Protein AF-A0A2E1Q7J8-F1 (afdb_monomer)

Nearest PDB structures (foldseek):
  1xmp-assembly1_G  TM=9.597E-01  e=1.529E-04  Bacillus anthracis
  3lp6-assembly1_C  TM=9.360E-01  e=2.457E-04  Mycobacterium tuberculosis
  4z7j-assembly1_A  TM=9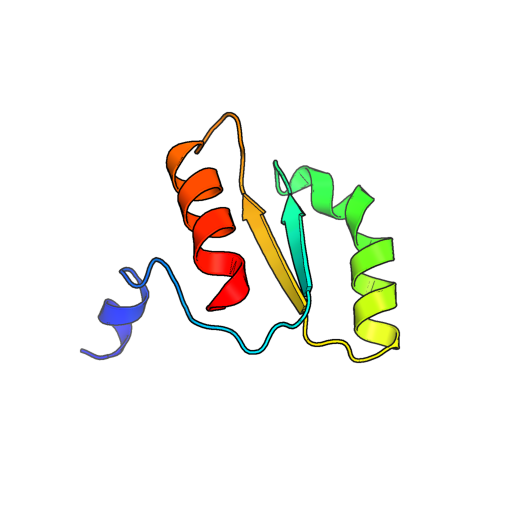.807E-01  e=6.792E-04  Acetobacter aceti 1023
  5clg-assembly1_A  TM=9.802E-01  e=1.338E-03  Acetobacter aceti 1023
  4zmb-assembly1_B  TM=9.852E-01  e=1.338E-03  Acetobacter aceti 1023

Mean predicted aligned error: 7.27 Å

Foldseek 3Di:
DVVVVVVPDLDDQFPAPEEAEAQDPVCCVVCVVVVVVCVVVPGRYHYYYQHCPPCVVSNVVCVVCVVVD

Solvent-accessible surface area (backbone atoms only — not comparable to full-atom values): 4284 Å² total; per-residue (Å²): 120,80,82,66,60,73,84,73,57,96,72,77,69,54,82,41,81,43,77,52,70,29,68,43,80,79,48,46,76,77,48,42,66,59,55,51,52,37,54,75,72,67,48,46,65,44,76,49,77,48,20,66,87,85,37,44,69,56,35,52,52,52,61,75,41,53,89,78,44

Secondary structure (DSSP, 8-state):
-TTSGGGG-S------SEEEEESSGGGHHHHHHHHHHHHHTT--EEEEE--TTT-HHHHHHHHHTTTT-

Radius of gyration: 13.48 Å; Cα contacts (8 Å, |Δi|>4): 60; chains: 1; bounding box: 25×37×30 Å

Sequence (69 aa):
MEKILLALNPLKKTKAKVAVIMGSSSDLTTLQPAIDILKKFK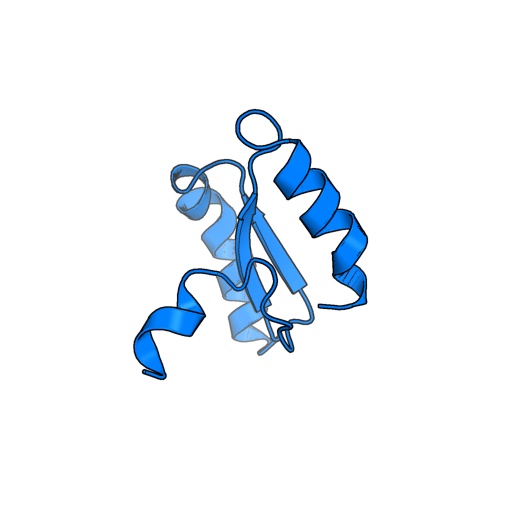VPTEVEVVSAHRSPEFMQDYAKKAEDR

pLDDT: mean 85.77, std 20.37, range [37.59, 98.62]

Structure (mmCIF, N/CA/C/O backbone):
data_AF-A0A2E1Q7J8-F1
#
_entry.id   AF-A0A2E1Q7J8-F1
#
loop_
_atom_site.group_PDB
_atom_site.id
_atom_site.type_symbol
_atom_site.label_atom_id
_atom_site.label_alt_id
_atom_site.label_comp_id
_atom_site.label_asym_id
_atom_site.label_entity_id
_atom_site.label_seq_id
_atom_site.pdbx_PDB_ins_code
_atom_site.Cartn_x
_atom_site.Cartn_y
_atom_site.Cartn_z
_atom_site.occupancy
_atom_site.B_iso_or_equiv
_atom_site.auth_seq_id
_atom_site.auth_comp_id
_atom_site.auth_asym_id
_atom_site.auth_atom_id
_atom_site.pdbx_PDB_model_num
ATOM 1 N N . MET A 1 1 ? -3.544 -32.193 -1.351 1.00 42.97 1 MET A N 1
ATOM 2 C CA . MET A 1 1 ? -3.658 -31.511 -2.661 1.00 42.97 1 MET A CA 1
ATOM 3 C C . MET A 1 1 ? -4.052 -30.038 -2.543 1.00 42.97 1 MET A C 1
ATOM 5 O O . MET A 1 1 ? -3.588 -29.255 -3.354 1.00 42.97 1 MET A O 1
ATOM 9 N N . GLU A 1 2 ? -4.788 -29.615 -1.510 1.00 46.88 2 GLU A N 1
ATOM 10 C CA . GLU A 1 2 ? -5.217 -28.208 -1.347 1.00 46.88 2 GLU A CA 1
ATOM 11 C C . GLU A 1 2 ? -4.097 -27.201 -1.011 1.00 46.88 2 GLU A C 1
ATOM 13 O O . GLU A 1 2 ? -4.230 -26.015 -1.290 1.00 46.88 2 GLU A O 1
ATOM 18 N N . LYS A 1 3 ? -2.954 -27.648 -0.468 1.00 44.41 3 LYS A N 1
ATOM 19 C CA . LYS A 1 3 ? -1.834 -26.756 -0.101 1.00 44.41 3 LYS A CA 1
ATOM 20 C C . LYS A 1 3 ? -0.932 -26.321 -1.266 1.00 44.41 3 LYS A C 1
ATOM 22 O O . LYS A 1 3 ? -0.122 -25.423 -1.076 1.00 44.41 3 LYS A O 1
ATOM 27 N N . ILE A 1 4 ? -1.070 -26.918 -2.454 1.00 39.34 4 ILE A N 1
ATOM 28 C CA . ILE A 1 4 ? -0.237 -26.595 -3.632 1.00 39.34 4 ILE A CA 1
ATOM 29 C C . ILE A 1 4 ? -0.893 -25.522 -4.521 1.00 39.34 4 ILE A C 1
ATOM 31 O O . ILE A 1 4 ? -0.203 -24.821 -5.253 1.00 39.34 4 ILE A O 1
ATOM 35 N N . LEU A 1 5 ? -2.207 -25.302 -4.395 1.00 37.59 5 LEU A N 1
ATOM 36 C CA . LEU A 1 5 ? -2.938 -24.347 -5.236 1.00 37.59 5 LEU A CA 1
ATOM 37 C C . LEU A 1 5 ? -2.758 -22.875 -4.807 1.00 37.59 5 LEU A C 1
ATOM 39 O O . LEU A 1 5 ? -3.033 -21.965 -5.584 1.00 37.59 5 LEU A O 1
ATOM 43 N N . LEU A 1 6 ? -2.252 -22.613 -3.596 1.00 39.19 6 LEU A N 1
ATOM 44 C CA . LEU A 1 6 ? -2.049 -21.243 -3.105 1.00 39.19 6 LEU A CA 1
ATOM 45 C C . LEU A 1 6 ? -0.821 -20.547 -3.727 1.00 39.19 6 LEU A C 1
ATOM 47 O O . LEU A 1 6 ? -0.719 -19.327 -3.656 1.00 39.19 6 LEU A O 1
ATOM 51 N N . ALA A 1 7 ? 0.084 -21.302 -4.357 1.00 38.72 7 ALA A N 1
ATOM 52 C CA . ALA A 1 7 ? 1.309 -20.784 -4.972 1.00 38.72 7 ALA A CA 1
ATOM 53 C C . ALA A 1 7 ? 1.128 -20.293 -6.426 1.00 38.72 7 ALA A C 1
ATOM 55 O O . ALA A 1 7 ? 2.098 -19.872 -7.047 1.00 38.72 7 ALA A O 1
ATOM 56 N N . LEU A 1 8 ? -0.095 -20.328 -6.974 1.00 39.38 8 LEU A N 1
ATOM 57 C CA . LEU A 1 8 ? -0.387 -19.939 -8.363 1.00 39.38 8 LEU A CA 1
ATOM 58 C C . LEU A 1 8 ? -1.605 -19.018 -8.508 1.00 39.38 8 LEU A C 1
ATOM 60 O O . LEU A 1 8 ? -2.155 -18.907 -9.599 1.00 39.38 8 LEU A O 1
ATOM 64 N N . ASN A 1 9 ? -2.044 -18.344 -7.442 1.00 42.84 9 ASN A N 1
ATOM 65 C CA . ASN A 1 9 ? -3.174 -17.423 -7.540 1.00 42.84 9 ASN A CA 1
ATOM 66 C C . ASN A 1 9 ? -2.666 -15.972 -7.535 1.00 42.84 9 ASN A C 1
ATOM 68 O O . ASN A 1 9 ? -2.611 -15.369 -6.462 1.00 42.84 9 ASN A O 1
ATOM 72 N N . PRO A 1 10 ? -2.276 -15.387 -8.688 1.00 45.03 10 PRO A N 1
ATOM 73 C CA . PRO A 1 10 ? -1.644 -14.067 -8.717 1.00 45.03 10 PRO A CA 1
ATOM 74 C C . PRO A 1 10 ? -2.556 -12.942 -8.205 1.00 45.03 10 PRO A C 1
ATOM 76 O O . PRO A 1 10 ? -2.103 -11.818 -8.020 1.00 45.03 10 PRO A O 1
ATOM 79 N N . LEU A 1 11 ? -3.850 -13.197 -7.989 1.00 53.00 11 LEU A N 1
ATOM 80 C CA . LEU A 1 11 ? -4.834 -12.161 -7.694 1.00 53.00 11 LEU A CA 1
ATOM 81 C C . LEU A 1 11 ? -5.893 -12.721 -6.743 1.00 53.00 11 LEU A C 1
ATOM 83 O O . LEU A 1 11 ? -6.981 -13.139 -7.140 1.00 53.00 11 LEU A O 1
ATOM 87 N N . LYS A 1 12 ? -5.563 -12.781 -5.455 1.00 57.47 12 LYS A N 1
ATOM 88 C CA . LYS A 1 12 ? -6.567 -13.050 -4.427 1.00 57.47 12 LYS A CA 1
ATOM 89 C C . LYS A 1 12 ? -7.472 -11.818 -4.332 1.00 57.47 12 LYS A C 1
ATOM 91 O O . LYS A 1 12 ? -7.010 -10.769 -3.902 1.00 57.47 12 LYS A O 1
ATOM 96 N N . LYS A 1 13 ? -8.735 -11.950 -4.750 1.00 58.97 13 LYS A N 1
ATOM 97 C CA . LYS A 1 13 ? -9.788 -10.951 -4.503 1.00 58.97 13 LYS A CA 1
ATOM 98 C C . LYS A 1 13 ? -9.830 -10.669 -3.000 1.00 58.97 13 LYS A C 1
ATOM 100 O O . LYS A 1 13 ? -9.894 -11.629 -2.218 1.00 58.97 13 LYS A O 1
ATOM 105 N N . THR A 1 14 ? -9.726 -9.410 -2.589 1.00 70.62 14 THR A N 1
ATOM 106 C CA . THR A 1 14 ? -9.776 -9.059 -1.170 1.00 70.62 14 THR A CA 1
ATOM 107 C C . THR A 1 14 ? -11.148 -8.458 -0.865 1.00 70.62 14 THR A C 1
ATOM 109 O O . THR A 1 14 ? -12.086 -8.546 -1.649 1.00 70.62 14 THR A O 1
ATOM 112 N N . LYS A 1 15 ? -11.373 -8.027 0.373 1.00 80.88 15 LYS A N 1
ATOM 113 C CA . LYS A 1 15 ? -12.493 -7.121 0.680 1.00 80.88 15 LYS A CA 1
ATOM 114 C C . LYS A 1 15 ? -11.937 -5.747 1.041 1.00 80.88 15 LYS A C 1
ATOM 116 O O . LYS A 1 15 ? -12.598 -4.991 1.758 1.00 80.88 15 LYS A O 1
ATOM 121 N N . ALA A 1 16 ? -10.684 -5.483 0.663 1.00 91.38 16 ALA A N 1
ATOM 122 C CA . ALA A 1 16 ? -10.017 -4.249 1.009 1.00 91.38 16 ALA A CA 1
ATOM 123 C C . ALA A 1 16 ? -10.739 -3.092 0.318 1.00 91.38 16 ALA A C 1
ATOM 125 O O . ALA A 1 16 ? -11.211 -3.196 -0.806 1.00 91.38 16 ALA A O 1
ATOM 126 N N . LYS A 1 17 ? -10.877 -1.984 1.035 1.00 94.50 17 LYS A N 1
ATOM 127 C CA . LYS A 1 17 ? -11.356 -0.715 0.489 1.00 94.50 17 LYS A CA 1
ATOM 128 C C . LYS A 1 17 ? -10.203 0.208 0.126 1.00 94.50 17 LYS A C 1
ATOM 130 O O . LYS A 1 17 ? -10.404 1.152 -0.626 1.00 94.50 17 LYS A O 1
ATOM 135 N N . VAL A 1 18 ? -9.016 -0.063 0.667 1.00 96.75 18 VAL A N 1
ATOM 136 C CA . VAL A 1 18 ? -7.787 0.679 0.398 1.00 96.75 18 VAL A CA 1
ATOM 137 C C . VAL A 1 18 ? -6.645 -0.309 0.187 1.00 96.75 18 VAL A C 1
ATOM 139 O O . VAL A 1 18 ? -6.462 -1.229 0.983 1.00 96.75 18 VAL A O 1
ATOM 142 N N . ALA A 1 19 ? -5.859 -0.085 -0.861 1.00 96.38 19 ALA A N 1
ATOM 143 C CA . ALA A 1 19 ? -4.585 -0.749 -1.086 1.00 96.38 19 ALA A CA 1
ATOM 144 C C . ALA A 1 19 ? -3.440 0.229 -0.794 1.00 96.38 19 ALA A C 1
ATOM 146 O O . ALA A 1 19 ? -3.343 1.283 -1.423 1.00 96.38 19 ALA A O 1
ATOM 147 N N . VAL A 1 20 ? -2.571 -0.112 0.157 1.00 97.50 20 VAL A N 1
ATOM 148 C CA . VAL A 1 20 ? -1.327 0.619 0.426 1.00 97.50 20 VAL A CA 1
ATOM 149 C C . VAL A 1 20 ? -0.194 -0.123 -0.268 1.00 97.50 20 VAL A C 1
ATOM 151 O O . VAL A 1 20 ? 0.280 -1.151 0.215 1.00 97.50 20 VAL A O 1
ATOM 154 N N . ILE A 1 21 ? 0.228 0.391 -1.419 1.00 97.12 21 ILE A N 1
ATOM 155 C CA . ILE A 1 21 ? 1.301 -0.215 -2.208 1.00 97.12 21 ILE A CA 1
ATOM 156 C C . ILE A 1 21 ? 2.634 0.488 -1.975 1.00 97.12 21 ILE A C 1
ATOM 158 O O . ILE A 1 21 ? 2.681 1.698 -1.750 1.00 97.12 21 ILE A O 1
ATOM 162 N N . MET A 1 22 ? 3.724 -0.268 -2.062 1.00 98.31 22 MET A N 1
ATOM 163 C CA . MET A 1 22 ? 5.076 0.266 -1.903 1.00 98.31 22 MET A CA 1
ATOM 164 C C . MET A 1 22 ? 6.066 -0.323 -2.898 1.00 98.31 22 MET A C 1
ATOM 166 O O . MET A 1 22 ? 5.925 -1.465 -3.331 1.00 98.31 22 MET A O 1
ATOM 170 N N . GLY A 1 23 ? 7.093 0.447 -3.255 1.00 97.38 23 GLY A N 1
ATOM 171 C CA . GLY A 1 23 ? 8.091 0.020 -4.229 1.00 97.38 23 GLY A CA 1
ATOM 172 C C . GLY A 1 23 ? 9.075 -0.999 -3.661 1.00 97.38 23 GLY A C 1
ATOM 173 O O . GLY A 1 23 ? 9.645 -1.776 -4.428 1.00 97.38 23 GLY A O 1
ATOM 174 N N . SER A 1 24 ? 9.287 -1.004 -2.346 1.00 97.25 24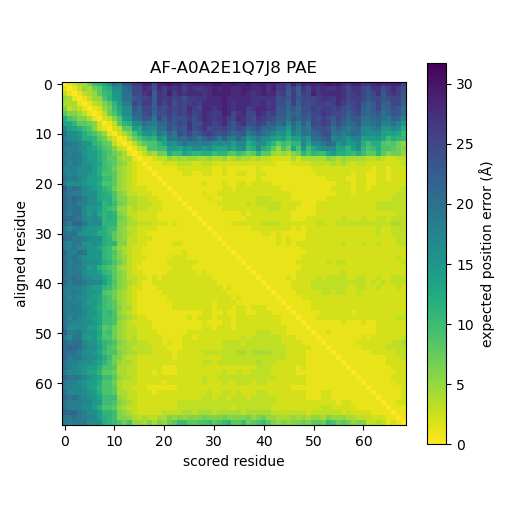 SER A N 1
ATOM 175 C CA . SER A 1 24 ? 10.185 -1.886 -1.599 1.00 97.25 24 SER A CA 1
ATOM 176 C C . SER A 1 24 ? 9.650 -2.124 -0.186 1.00 97.25 24 SER A C 1
ATOM 178 O O . SER A 1 24 ? 9.025 -1.245 0.396 1.00 97.25 24 SER A O 1
ATOM 180 N N . SER A 1 25 ? 9.956 -3.275 0.420 1.00 95.56 25 SER A N 1
ATOM 181 C CA . SER A 1 25 ? 9.618 -3.535 1.829 1.00 95.56 25 SER A CA 1
ATOM 182 C C . SER A 1 25 ? 10.304 -2.566 2.800 1.00 95.56 25 SER A C 1
ATOM 184 O O . SER A 1 25 ? 9.795 -2.334 3.893 1.00 95.56 25 SER A O 1
ATOM 186 N N . SER A 1 26 ? 11.427 -1.958 2.398 1.00 97.25 26 SER A N 1
ATOM 187 C CA . SER A 1 26 ? 12.094 -0.894 3.163 1.00 97.25 26 SER A CA 1
ATOM 188 C C . SER A 1 26 ? 11.204 0.335 3.376 1.00 97.25 26 SER A C 1
ATOM 190 O O . SER A 1 26 ? 11.335 1.015 4.395 1.00 97.25 26 SER A O 1
ATOM 192 N N . ASP A 1 27 ? 10.273 0.591 2.454 1.00 98.06 27 ASP A N 1
ATOM 193 C CA . ASP A 1 27 ? 9.389 1.760 2.479 1.00 98.06 27 ASP A CA 1
ATOM 194 C C . ASP A 1 27 ? 8.284 1.621 3.542 1.00 98.06 27 ASP A C 1
ATOM 196 O O . ASP A 1 27 ? 7.630 2.603 3.898 1.00 98.06 27 ASP A O 1
ATOM 200 N N . LEU A 1 28 ? 8.084 0.414 4.092 1.00 97.06 28 LEU A N 1
ATOM 201 C CA . LEU A 1 28 ? 7.059 0.141 5.101 1.00 97.06 28 LEU A CA 1
ATOM 202 C C . LEU A 1 28 ? 7.200 1.060 6.316 1.00 97.06 28 LEU A C 1
ATOM 204 O O . LEU A 1 28 ? 6.198 1.536 6.838 1.00 97.06 28 LEU A O 1
ATOM 208 N N . THR A 1 29 ? 8.431 1.352 6.740 1.00 97.12 29 THR A N 1
ATOM 209 C CA . THR A 1 29 ? 8.677 2.244 7.884 1.00 97.12 29 THR A CA 1
ATOM 210 C C . THR A 1 29 ? 8.122 3.652 7.648 1.00 97.12 29 THR A C 1
ATOM 212 O O . THR A 1 29 ? 7.566 4.253 8.565 1.00 97.12 29 THR A O 1
ATOM 215 N N . THR A 1 30 ? 8.192 4.153 6.412 1.00 98.44 30 THR A N 1
ATOM 216 C CA . THR A 1 30 ? 7.622 5.445 6.005 1.00 98.44 30 THR A CA 1
ATOM 217 C C . THR A 1 30 ? 6.099 5.395 5.885 1.00 98.44 30 THR A C 1
ATOM 219 O O . THR A 1 30 ? 5.427 6.368 6.221 1.00 98.44 30 THR A O 1
ATOM 222 N N . LEU A 1 31 ? 5.538 4.274 5.425 1.00 98.19 31 LEU A N 1
ATOM 223 C CA . LEU A 1 31 ? 4.097 4.126 5.183 1.00 98.19 31 LEU A CA 1
ATOM 224 C C . LEU A 1 31 ? 3.298 3.667 6.413 1.00 98.19 31 LEU A C 1
ATOM 226 O O . LEU A 1 31 ? 2.073 3.813 6.430 1.00 98.19 31 LEU A O 1
ATOM 230 N N . GLN A 1 32 ? 3.964 3.155 7.452 1.00 98.00 32 GLN A N 1
ATOM 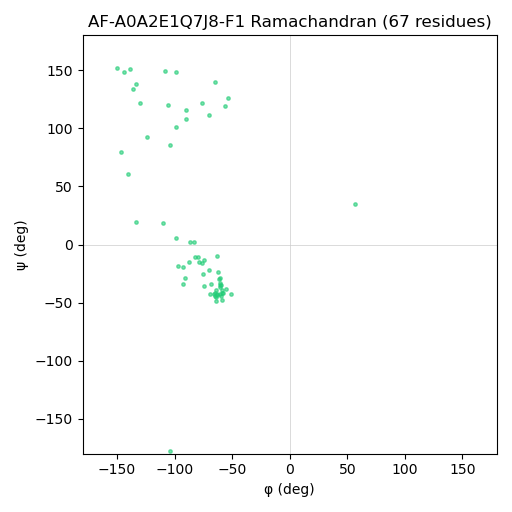231 C CA . GLN A 1 32 ? 3.330 2.634 8.666 1.00 98.00 32 GLN A CA 1
ATOM 232 C C . GLN A 1 32 ? 2.320 3.606 9.306 1.00 98.00 32 GLN A C 1
ATOM 234 O O . GLN A 1 32 ? 1.218 3.156 9.622 1.00 98.00 32 GLN A O 1
ATOM 239 N N . PRO A 1 33 ? 2.586 4.925 9.418 1.00 98.62 33 PRO A N 1
ATOM 240 C CA . PRO A 1 33 ? 1.608 5.854 9.984 1.00 98.62 33 PRO A CA 1
ATOM 241 C C . PRO A 1 33 ? 0.278 5.893 9.215 1.00 98.62 33 PRO A C 1
ATOM 243 O O . PRO A 1 33 ? -0.783 6.011 9.825 1.00 98.62 33 PRO A O 1
ATOM 246 N N . ALA A 1 34 ? 0.301 5.750 7.884 1.00 98.38 34 ALA A N 1
ATOM 247 C CA . ALA A 1 34 ? -0.920 5.695 7.079 1.00 98.38 34 ALA A CA 1
ATOM 248 C C . ALA A 1 34 ? -1.702 4.395 7.335 1.00 98.38 34 ALA A C 1
ATOM 250 O O . ALA A 1 34 ? -2.921 4.427 7.520 1.00 98.38 34 ALA A O 1
ATOM 251 N N . ILE A 1 35 ? -0.995 3.262 7.414 1.00 98.19 35 ILE A N 1
ATOM 252 C CA . ILE A 1 35 ? -1.575 1.949 7.738 1.00 98.19 35 ILE A CA 1
ATOM 253 C C . ILE A 1 35 ? -2.224 1.979 9.130 1.00 98.19 35 ILE A C 1
ATOM 255 O O . ILE A 1 35 ? -3.343 1.490 9.307 1.00 98.19 35 ILE A O 1
ATOM 259 N N . ASP A 1 36 ? -1.567 2.602 10.109 1.00 98.38 36 ASP A N 1
ATOM 260 C CA . ASP A 1 36 ? -2.072 2.720 11.479 1.00 98.38 36 ASP A CA 1
ATOM 261 C C . ASP A 1 36 ? -3.357 3.551 11.552 1.00 98.38 36 ASP A C 1
ATOM 263 O O . ASP A 1 36 ? -4.294 3.187 12.271 1.00 98.38 36 ASP A O 1
ATOM 267 N N . ILE A 1 37 ? -3.449 4.631 10.770 1.00 98.62 37 ILE A N 1
ATOM 268 C CA . ILE A 1 37 ? -4.672 5.433 10.656 1.00 98.62 37 ILE A CA 1
ATOM 269 C C . ILE A 1 37 ? -5.810 4.607 10.050 1.00 98.62 37 ILE A C 1
ATOM 271 O O . ILE A 1 37 ? -6.895 4.550 10.633 1.00 98.62 37 ILE A O 1
ATOM 275 N N . LEU A 1 38 ? -5.572 3.908 8.938 1.00 98.19 38 LEU A N 1
ATOM 276 C CA . LEU A 1 38 ? -6.585 3.048 8.311 1.00 98.19 38 LEU A CA 1
ATOM 277 C C . LEU A 1 38 ? -7.078 1.961 9.279 1.00 98.19 38 LEU A C 1
ATOM 279 O O . LEU A 1 38 ? -8.285 1.738 9.414 1.00 98.19 38 LEU A O 1
ATOM 283 N N . LYS A 1 39 ? -6.157 1.355 10.038 1.00 96.50 39 LYS A N 1
ATOM 284 C CA . LYS A 1 39 ? -6.470 0.376 11.085 1.00 96.50 39 LYS A CA 1
ATOM 285 C C . LYS A 1 39 ? -7.293 0.985 12.222 1.00 96.50 39 LYS A C 1
ATOM 287 O O . LYS A 1 39 ? -8.270 0.369 12.650 1.00 96.50 39 LYS A O 1
ATOM 292 N N . LYS A 1 40 ? -6.948 2.189 12.695 1.00 98.44 40 LYS A N 1
ATOM 293 C CA . LYS A 1 40 ? -7.686 2.911 13.749 1.00 98.44 40 LYS A CA 1
ATOM 294 C C . LYS A 1 40 ? -9.146 3.146 13.358 1.00 98.44 40 LYS A C 1
ATOM 296 O O . LYS A 1 40 ? -10.036 2.954 14.184 1.00 98.44 40 LYS A O 1
ATOM 301 N N . PHE A 1 41 ? -9.391 3.507 12.101 1.00 98.25 41 PHE A N 1
ATOM 302 C CA . PHE A 1 41 ? -10.740 3.696 11.558 1.00 98.25 41 PHE A CA 1
ATOM 303 C C . PHE A 1 41 ? -11.413 2.394 11.101 1.00 98.25 41 PHE A C 1
ATOM 305 O O . PHE A 1 41 ? -12.545 2.431 10.624 1.00 98.25 41 PHE A O 1
ATOM 312 N N . LYS A 1 42 ? -10.756 1.239 11.282 1.00 97.00 42 LYS A N 1
ATOM 313 C CA . LYS A 1 42 ? -11.244 -0.087 10.872 1.00 97.00 42 LYS A CA 1
ATOM 314 C C . LYS A 1 42 ? -11.569 -0.167 9.374 1.00 97.00 42 LYS A C 1
ATOM 316 O O . LYS A 1 42 ? -12.491 -0.878 8.978 1.00 97.00 42 LYS A O 1
ATOM 321 N N . VAL A 1 43 ? -10.806 0.539 8.541 1.00 96.94 43 VAL A N 1
ATOM 322 C CA . VAL A 1 43 ? -10.925 0.461 7.082 1.00 96.94 43 VAL A CA 1
ATOM 323 C C . VAL A 1 43 ? -10.270 -0.842 6.609 1.00 96.94 43 VAL A C 1
ATOM 325 O O . VAL A 1 43 ? -9.079 -1.041 6.870 1.00 96.94 43 VAL A O 1
ATOM 328 N N . PRO A 1 44 ? -10.997 -1.743 5.918 1.00 95.06 44 PRO A N 1
ATOM 329 C CA . PRO A 1 44 ? -10.396 -2.931 5.320 1.00 95.06 44 PRO A CA 1
ATOM 330 C C . PRO A 1 44 ? -9.262 -2.518 4.382 1.00 95.06 44 PRO A C 1
ATOM 332 O O . PRO A 1 44 ? -9.494 -1.777 3.429 1.00 95.06 44 PRO A O 1
ATOM 335 N N . THR A 1 45 ? -8.044 -2.964 4.668 1.00 95.38 45 THR A N 1
ATOM 336 C CA . THR A 1 45 ? -6.837 -2.494 3.981 1.00 95.38 45 THR A CA 1
ATOM 337 C C . THR A 1 45 ? -5.974 -3.680 3.583 1.00 95.38 45 THR A C 1
ATOM 339 O O . THR A 1 45 ? -5.802 -4.606 4.378 1.00 95.38 45 THR A O 1
ATOM 342 N N . GLU A 1 46 ? -5.422 -3.639 2.376 1.00 95.12 46 GLU A N 1
ATOM 343 C CA . GLU A 1 46 ? -4.333 -4.517 1.948 1.00 95.12 46 GLU A CA 1
ATOM 344 C C . GLU A 1 46 ? -3.025 -3.729 1.836 1.00 95.12 46 GLU A C 1
ATOM 346 O O . GLU A 1 46 ? -3.035 -2.528 1.565 1.00 95.12 46 GLU A O 1
ATOM 351 N N . VAL A 1 47 ? -1.902 -4.399 2.089 1.00 95.62 47 VAL A N 1
ATOM 352 C CA . VAL A 1 47 ? -0.558 -3.815 2.027 1.00 95.62 47 VAL A CA 1
ATOM 353 C C . VAL A 1 47 ? 0.299 -4.738 1.173 1.00 95.62 47 VAL A C 1
ATOM 355 O O . VAL A 1 47 ? 0.407 -5.918 1.500 1.00 95.62 47 VAL A O 1
ATOM 358 N N . GLU A 1 48 ? 0.881 -4.223 0.091 1.00 95.38 48 GLU A N 1
ATOM 359 C CA . GLU A 1 48 ? 1.561 -5.048 -0.918 1.00 95.38 48 GLU A CA 1
ATOM 360 C C . GLU A 1 48 ? 2.802 -4.348 -1.495 1.00 95.38 48 GLU A C 1
ATOM 362 O O . GLU A 1 48 ? 2.843 -3.120 -1.625 1.00 95.38 48 GLU A O 1
ATOM 367 N N . VAL A 1 49 ? 3.825 -5.123 -1.872 1.00 96.88 49 VAL A N 1
ATOM 368 C CA . VAL A 1 49 ? 5.006 -4.582 -2.565 1.00 96.88 49 VAL A CA 1
ATOM 369 C C . VAL A 1 49 ? 4.765 -4.623 -4.075 1.00 96.88 49 VAL A C 1
ATOM 371 O O . VAL A 1 49 ? 4.807 -5.677 -4.705 1.00 96.88 49 VAL A O 1
ATOM 374 N N . VAL A 1 50 ? 4.556 -3.454 -4.675 1.00 97.00 50 VAL A N 1
ATOM 375 C CA . VAL A 1 50 ? 4.261 -3.267 -6.099 1.00 97.00 50 VAL A CA 1
ATOM 376 C C . VAL A 1 50 ? 5.303 -2.316 -6.694 1.00 97.00 50 VAL A C 1
ATOM 378 O O . VAL A 1 50 ? 5.177 -1.093 -6.636 1.00 97.00 50 VAL A O 1
ATOM 381 N N . SER A 1 51 ? 6.384 -2.873 -7.248 1.00 97.44 51 SER A 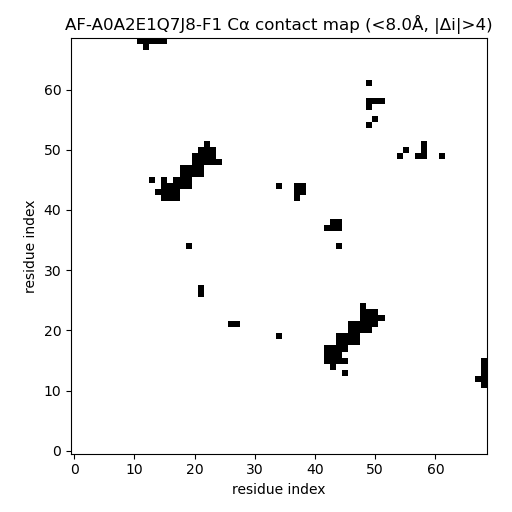N 1
ATOM 382 C CA . SER A 1 51 ? 7.510 -2.081 -7.752 1.00 97.44 51 SER A CA 1
ATOM 383 C C . SER A 1 51 ? 7.340 -1.704 -9.222 1.00 97.44 51 SER A C 1
ATOM 385 O O . SER A 1 51 ? 7.428 -2.559 -10.098 1.00 97.44 51 SER A O 1
ATOM 387 N N . ALA A 1 52 ? 7.216 -0.408 -9.508 1.00 97.38 52 ALA A N 1
ATOM 388 C CA . ALA A 1 52 ? 7.147 0.091 -10.883 1.00 97.38 52 ALA A CA 1
ATOM 389 C C . ALA A 1 52 ? 8.403 -0.237 -11.716 1.00 97.38 52 ALA A C 1
ATOM 391 O O . ALA A 1 52 ? 8.298 -0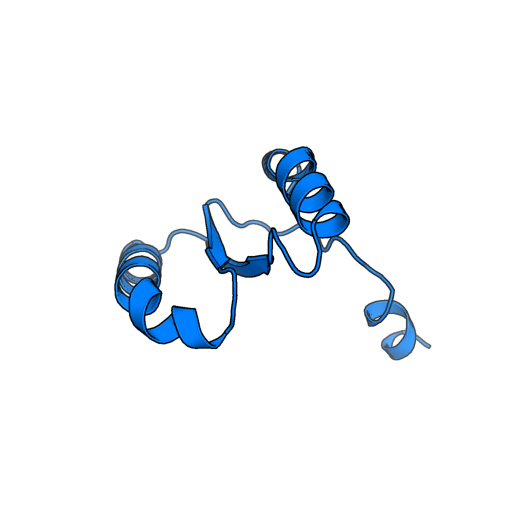.466 -12.915 1.00 97.38 52 ALA A O 1
ATOM 392 N N . HIS A 1 53 ? 9.589 -0.279 -11.095 1.00 97.94 53 HIS A N 1
ATOM 393 C CA . HIS A 1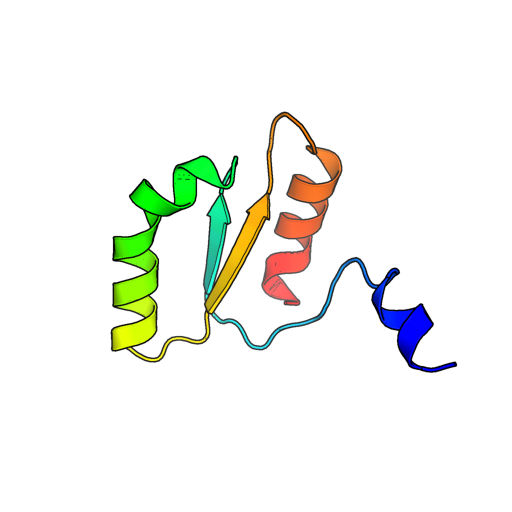 53 ? 10.854 -0.493 -11.812 1.00 97.94 53 HIS A CA 1
ATOM 394 C C . HIS A 1 53 ? 11.279 -1.961 -11.890 1.00 97.94 53 HIS A C 1
ATOM 396 O O . HIS A 1 53 ? 11.887 -2.360 -12.877 1.00 97.94 53 HIS A O 1
ATOM 402 N N . ARG A 1 54 ? 10.996 -2.768 -10.857 1.00 97.56 54 ARG A N 1
ATOM 403 C CA . ARG A 1 54 ? 11.412 -4.183 -10.834 1.00 97.56 54 ARG A CA 1
ATOM 404 C C . ARG A 1 54 ? 10.359 -5.122 -11.409 1.00 97.56 54 ARG A C 1
ATOM 406 O O . ARG A 1 54 ? 10.716 -6.171 -11.930 1.00 97.56 54 ARG A O 1
ATOM 413 N N . SER A 1 55 ? 9.082 -4.758 -11.313 1.00 95.62 55 SER A N 1
ATOM 414 C CA . SER A 1 55 ? 7.960 -5.568 -11.793 1.00 95.62 55 SER A CA 1
ATOM 415 C C . SER A 1 55 ? 6.871 -4.699 -12.454 1.00 95.62 55 SER A C 1
ATOM 417 O O . SER A 1 55 ? 5.722 -4.690 -12.005 1.00 95.62 55 SER A O 1
ATOM 419 N N . PRO A 1 56 ? 7.199 -3.972 -13.544 1.00 97.19 56 PRO A N 1
ATOM 420 C CA . PRO A 1 56 ? 6.276 -3.040 -14.202 1.00 97.19 56 PRO A CA 1
ATOM 421 C C . PRO A 1 56 ? 4.983 -3.702 -14.697 1.00 97.19 56 PRO A C 1
ATOM 423 O O . PRO A 1 56 ? 3.911 -3.120 -14.562 1.00 97.19 56 PRO A O 1
ATOM 426 N N . GLU A 1 57 ? 5.054 -4.925 -15.231 1.00 96.81 57 GLU A N 1
ATOM 427 C CA . GLU A 1 57 ? 3.867 -5.651 -15.707 1.00 96.81 57 GLU A CA 1
ATOM 428 C C . GLU A 1 57 ? 2.916 -6.005 -14.561 1.00 96.81 57 GLU A C 1
ATOM 430 O O . GLU A 1 57 ? 1.708 -5.806 -14.673 1.00 96.81 57 GLU A O 1
ATOM 435 N N . PHE A 1 58 ? 3.461 -6.453 -13.425 1.00 94.88 58 PHE A N 1
ATOM 436 C CA . PHE A 1 58 ? 2.672 -6.714 -12.223 1.00 94.88 58 PHE A CA 1
ATOM 437 C C . PHE A 1 58 ? 2.029 -5.433 -11.691 1.00 94.88 58 PHE A C 1
ATOM 439 O O . PHE A 1 58 ? 0.856 -5.446 -11.341 1.00 94.88 58 PHE A O 1
ATOM 446 N N . MET A 1 59 ? 2.765 -4.319 -11.671 1.00 96.38 59 MET A N 1
ATOM 447 C CA . MET A 1 59 ? 2.231 -3.022 -11.253 1.00 96.38 59 MET A CA 1
ATOM 448 C C . MET A 1 59 ? 1.058 -2.574 -12.132 1.00 96.38 59 MET A C 1
ATOM 450 O O . MET A 1 59 ? 0.018 -2.169 -11.608 1.00 96.38 59 MET A O 1
ATOM 454 N N . GLN A 1 60 ? 1.184 -2.716 -13.453 1.00 97.19 60 GLN A N 1
ATOM 455 C CA . GLN A 1 60 ? 0.097 -2.410 -14.381 1.00 97.19 60 GLN A CA 1
ATOM 456 C C . GLN A 1 60 ? -1.109 -3.333 -14.188 1.00 97.19 60 GLN A C 1
ATOM 458 O O . GLN A 1 60 ? -2.243 -2.854 -14.176 1.00 97.19 60 GLN A O 1
ATOM 463 N N . ASP A 1 61 ? -0.888 -4.642 -14.044 1.00 95.50 61 ASP A N 1
ATOM 464 C CA . ASP A 1 61 ? -1.969 -5.609 -13.832 1.00 95.50 61 ASP A CA 1
ATOM 465 C C . ASP A 1 61 ? -2.687 -5.375 -12.496 1.00 95.50 61 ASP A C 1
ATOM 467 O O . ASP A 1 61 ? -3.917 -5.382 -12.434 1.00 95.50 61 ASP A O 1
ATOM 471 N N . TYR A 1 62 ? -1.922 -5.088 -11.441 1.00 94.00 62 TYR A N 1
ATOM 472 C CA . TYR A 1 62 ? -2.437 -4.749 -10.120 1.00 94.00 62 TYR A CA 1
ATOM 473 C C . TYR A 1 62 ? -3.341 -3.513 -10.183 1.00 94.00 62 TYR A C 1
ATOM 475 O O . TYR A 1 62 ? -4.464 -3.558 -9.684 1.00 94.00 62 TYR A O 1
ATOM 483 N N . ALA A 1 63 ? -2.893 -2.445 -10.854 1.00 95.00 63 ALA A N 1
ATOM 484 C CA . ALA A 1 63 ? -3.666 -1.214 -11.010 1.00 95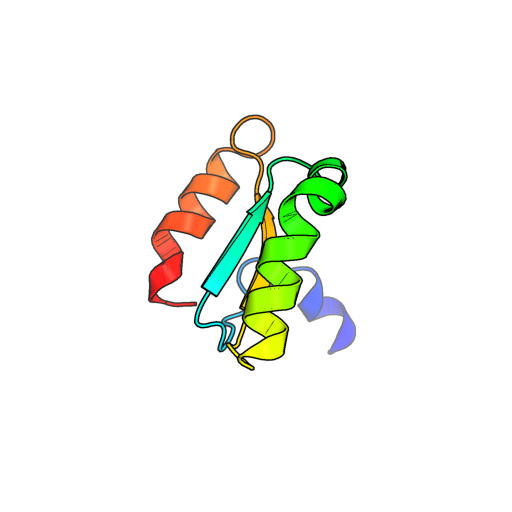.00 63 ALA A CA 1
ATOM 485 C C . ALA A 1 63 ? -4.949 -1.419 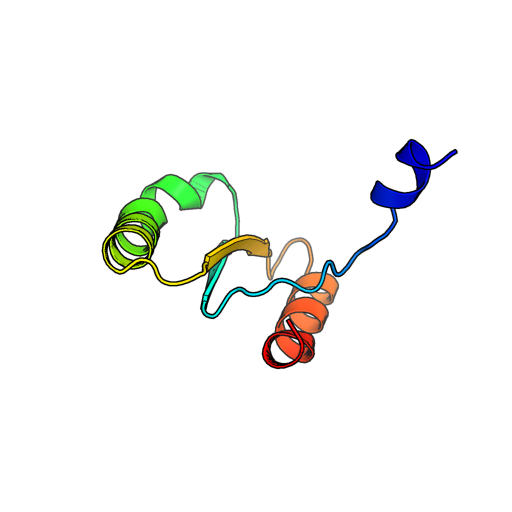-11.833 1.00 95.00 63 ALA A C 1
ATOM 487 O O . ALA A 1 63 ? -6.013 -0.955 -11.430 1.00 95.00 63 ALA A O 1
ATOM 488 N N . LYS A 1 64 ? -4.881 -2.155 -12.952 1.00 95.81 64 LYS A N 1
ATOM 489 C CA . LYS A 1 64 ? -6.051 -2.443 -13.807 1.00 95.81 64 LYS A CA 1
ATOM 490 C C . LYS A 1 64 ? -7.142 -3.231 -13.084 1.00 95.81 64 LYS A C 1
ATOM 492 O O . LYS A 1 64 ? -8.309 -3.093 -13.426 1.00 95.81 64 LYS A O 1
ATOM 497 N N . LYS A 1 65 ? -6.764 -4.054 -12.106 1.00 91.69 65 LYS A N 1
ATOM 498 C CA . LYS A 1 65 ? -7.680 -4.913 -11.343 1.00 91.69 65 LYS A CA 1
ATOM 499 C C . LYS A 1 65 ? -8.069 -4.330 -9.988 1.00 91.69 65 LYS A C 1
ATOM 501 O O . LYS A 1 65 ? -8.734 -5.014 -9.222 1.00 91.69 65 LYS A O 1
ATOM 506 N N . ALA A 1 66 ? -7.653 -3.101 -9.674 1.00 91.81 66 ALA A N 1
ATOM 507 C CA . ALA A 1 66 ? -7.905 -2.485 -8.374 1.00 91.81 66 ALA A CA 1
ATOM 508 C C . ALA A 1 66 ? -9.404 -2.331 -8.064 1.00 91.81 66 ALA A C 1
ATOM 510 O O . ALA A 1 66 ? -9.796 -2.503 -6.919 1.00 91.81 66 ALA A O 1
ATOM 511 N N . GLU A 1 67 ? -10.239 -2.053 -9.070 1.00 90.44 67 GLU A N 1
ATOM 512 C CA . GLU A 1 67 ? -11.698 -1.946 -8.903 1.00 90.44 67 GLU A CA 1
ATOM 513 C C . GLU A 1 67 ? -12.362 -3.297 -8.588 1.00 90.44 67 GLU A C 1
ATOM 515 O O . GLU A 1 67 ? -13.321 -3.360 -7.822 1.00 90.44 67 GLU A O 1
ATOM 520 N N . ASP A 1 68 ? -11.823 -4.382 -9.149 1.00 85.62 68 ASP A N 1
ATOM 521 C CA . ASP A 1 68 ? -12.329 -5.742 -8.953 1.00 85.62 68 ASP A CA 1
ATOM 522 C C . ASP A 1 68 ? -11.826 -6.398 -7.656 1.00 85.62 68 ASP A C 1
ATOM 524 O O . ASP A 1 68 ? -12.280 -7.496 -7.317 1.00 85.62 68 ASP A O 1
ATOM 528 N N . ARG A 1 69 ? -10.851 -5.794 -6.972 1.00 78.31 69 ARG A N 1
ATOM 529 C CA . ARG A 1 69 ? -10.221 -6.333 -5.759 1.00 78.31 69 ARG A CA 1
ATOM 530 C C . ARG A 1 69 ? -11.004 -6.013 -4.497 1.00 78.31 69 ARG A C 1
ATOM 532 O O . ARG A 1 69 ? -10.928 -6.895 -3.613 1.00 78.31 69 ARG A O 1
#